Protein AF-A0ABD2M9E2-F1 (afdb_monomer_lite)

Sequence (122 aa):
MEPNKNEKRKGFAAEAQKLDEDIDRFIEALAERGKDGRSSNSERNFDFEKWCEEIDKHPAFARDLKPTEDGQYSVEMQAIQAMKYDEDDPTECANAYKEEGNRHFEKRNYRWAIDAYTKGIN

Organism: NCBI:txid157864

Secondary structure (DSSP, 8-state):
-PPPHHHHHHHHHHHHHHHHHHHHHHHHHHHHHIIIIIS--------HHHHHHHHHTSTTT-SS----TTSPPPHHHHHHHHHHHS---HHHHHHHHHHHHHHHHHTT-HHHHHHHHHHHH-

InterPro domains:
  IPR011990 Tetratricopeptide-like helical domain superfamily [G3DSA:1.25.40.10] (77-122)
  IPR011990 Tetratricopeptide-like helical domain superfamily [SSF48452] (93-121)

Structure (mmCIF, N/CA/C/O backbone):
data_AF-A0ABD2M9E2-F1
#
_entry.id   AF-A0ABD2M9E2-F1
#
loop_
_atom_site.group_PDB
_atom_site.id
_atom_site.type_symbol
_atom_site.label_atom_id
_atom_site.label_alt_id
_atom_site.label_comp_id
_atom_site.label_asym_id
_atom_site.label_en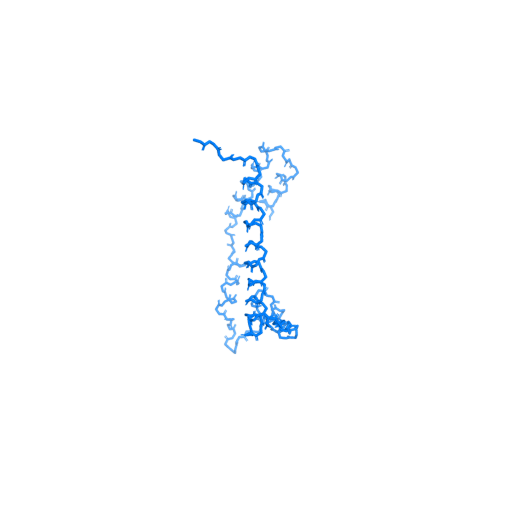tity_id
_atom_site.label_seq_id
_atom_site.pdbx_PDB_ins_code
_atom_site.Cartn_x
_atom_site.Cartn_y
_atom_site.Cartn_z
_atom_site.occupancy
_atom_site.B_iso_or_equiv
_atom_site.auth_seq_id
_atom_site.auth_comp_id
_atom_site.auth_asym_id
_atom_site.auth_atom_id
_atom_site.pdbx_PDB_model_num
ATOM 1 N N . MET A 1 1 ? 29.415 25.532 57.218 1.00 48.78 1 MET A N 1
ATOM 2 C CA . MET A 1 1 ? 29.556 26.914 56.715 1.00 48.78 1 MET A CA 1
ATOM 3 C C . MET A 1 1 ? 28.880 26.942 55.357 1.00 48.78 1 MET A C 1
ATOM 5 O O . MET A 1 1 ? 29.355 26.264 54.457 1.00 48.78 1 MET A O 1
ATOM 9 N N . GLU A 1 2 ? 27.704 27.558 55.248 1.00 61.25 2 GLU A N 1
ATOM 10 C CA . GLU A 1 2 ? 26.973 27.605 53.975 1.00 61.25 2 GLU A CA 1
ATOM 11 C C . GLU A 1 2 ? 27.629 28.616 53.021 1.00 61.25 2 GLU A C 1
ATOM 13 O O . GLU A 1 2 ? 28.003 29.701 53.474 1.00 61.25 2 GLU A O 1
ATOM 18 N N . PRO A 1 3 ? 27.781 28.300 51.722 1.00 64.31 3 PRO A N 1
ATOM 19 C CA . PRO A 1 3 ? 28.420 29.206 50.772 1.00 64.31 3 PRO A CA 1
ATOM 20 C C . PRO A 1 3 ? 27.590 30.481 50.559 1.00 64.31 3 PRO A C 1
ATOM 22 O O . PRO A 1 3 ? 26.360 30.436 50.413 1.00 64.31 3 PRO A O 1
ATOM 25 N N . ASN A 1 4 ? 28.281 31.625 50.523 1.00 73.25 4 ASN A N 1
ATOM 26 C CA . ASN A 1 4 ? 27.701 32.964 50.430 1.00 73.25 4 ASN A CA 1
ATOM 27 C C . ASN A 1 4 ? 26.958 33.135 49.088 1.00 73.25 4 ASN A C 1
ATOM 29 O O . ASN A 1 4 ? 27.404 32.656 48.045 1.00 73.25 4 ASN A O 1
ATOM 33 N N . LYS A 1 5 ? 25.828 33.860 49.076 1.00 68.19 5 LYS A N 1
ATOM 34 C CA . LYS A 1 5 ? 25.040 34.152 47.860 1.00 68.19 5 LYS A CA 1
ATOM 35 C C . LYS A 1 5 ? 25.893 34.708 46.705 1.00 68.19 5 LYS A C 1
ATOM 37 O O . LYS A 1 5 ? 25.573 34.451 45.549 1.00 68.19 5 LYS A O 1
ATOM 42 N N . ASN A 1 6 ? 26.970 35.438 47.002 1.00 67.12 6 ASN A N 1
ATOM 43 C CA . ASN A 1 6 ? 27.904 35.957 45.998 1.00 67.12 6 ASN A CA 1
ATOM 44 C C . ASN A 1 6 ? 28.759 34.844 45.350 1.00 67.12 6 ASN A C 1
ATOM 46 O O . ASN A 1 6 ? 28.947 34.837 44.138 1.00 67.12 6 ASN A O 1
ATOM 50 N N . GLU A 1 7 ? 29.207 33.856 46.128 1.00 66.56 7 GLU A N 1
ATOM 51 C CA . GLU A 1 7 ? 29.973 32.704 45.624 1.00 66.56 7 GLU A CA 1
ATOM 52 C C . GLU A 1 7 ? 29.117 31.815 44.722 1.00 66.56 7 GLU A C 1
ATOM 54 O O . GLU A 1 7 ? 29.580 31.394 43.666 1.00 66.56 7 GLU A O 1
ATOM 59 N N . LYS A 1 8 ? 27.835 31.619 45.068 1.00 67.81 8 LYS A N 1
ATOM 60 C CA . LYS A 1 8 ? 26.892 30.889 44.207 1.00 67.81 8 LYS A CA 1
ATOM 61 C C . LYS A 1 8 ? 26.723 31.574 42.848 1.00 67.81 8 LYS A C 1
ATOM 63 O O . LYS A 1 8 ? 26.809 30.909 41.825 1.00 67.81 8 LYS A O 1
ATOM 68 N N . ARG A 1 9 ? 26.538 32.903 42.817 1.00 66.56 9 ARG A N 1
ATOM 69 C CA . ARG A 1 9 ? 26.406 33.676 41.561 1.00 66.56 9 ARG A CA 1
ATOM 70 C C . ARG A 1 9 ? 27.663 33.606 40.695 1.00 66.56 9 ARG A C 1
ATOM 72 O O . ARG A 1 9 ? 27.544 33.503 39.481 1.00 66.56 9 ARG A O 1
ATOM 79 N N . LYS A 1 10 ? 28.847 33.636 41.315 1.00 68.69 10 LYS A N 1
ATOM 80 C CA . LYS A 1 10 ? 30.125 33.454 40.613 1.00 68.69 10 LYS A CA 1
ATOM 81 C C . LYS A 1 10 ? 30.272 32.040 40.045 1.00 68.69 10 LYS A C 1
ATOM 83 O O . LYS A 1 10 ? 30.724 31.908 38.917 1.00 68.69 10 LYS A O 1
ATOM 88 N N . GLY A 1 11 ? 29.835 31.018 40.784 1.00 75.50 11 GLY A N 1
ATOM 89 C CA . GLY A 1 11 ? 29.787 29.636 40.299 1.00 75.50 11 GLY A CA 1
ATOM 90 C C . GLY A 1 11 ? 28.886 29.477 39.073 1.00 75.50 11 GLY A C 1
ATOM 91 O O . GLY A 1 11 ? 29.334 28.963 38.058 1.00 75.50 11 GLY A O 1
ATOM 92 N N . PHE A 1 12 ? 27.661 30.013 39.120 1.00 74.88 12 PHE A N 1
ATOM 93 C CA . PHE A 1 12 ? 26.747 29.986 37.968 1.00 74.88 12 PHE A CA 1
ATOM 94 C C . PHE A 1 12 ? 27.303 30.718 36.740 1.00 74.88 12 PHE A C 1
ATOM 96 O O . PHE A 1 12 ? 27.126 30.247 35.623 1.00 74.88 12 PHE A O 1
ATOM 103 N N . ALA A 1 13 ? 27.976 31.856 36.933 1.00 80.06 13 ALA A N 1
ATOM 104 C CA . ALA A 1 13 ? 28.584 32.595 35.829 1.00 80.06 13 ALA A CA 1
ATOM 105 C C . ALA A 1 13 ? 29.750 31.825 35.184 1.00 80.06 13 ALA A C 1
ATOM 107 O O . ALA A 1 13 ? 29.874 31.828 33.965 1.00 80.06 13 ALA A O 1
ATOM 108 N N . ALA A 1 14 ? 30.570 31.142 35.987 1.00 83.12 14 ALA A N 1
ATOM 109 C CA . ALA A 1 14 ? 31.659 30.308 35.482 1.00 83.12 14 ALA A CA 1
ATOM 110 C C . ALA A 1 14 ? 31.141 29.067 34.731 1.00 83.12 14 ALA A C 1
ATOM 112 O O . ALA A 1 14 ? 31.687 28.699 33.696 1.00 83.12 14 ALA A O 1
ATOM 113 N N . GLU A 1 15 ? 30.063 28.448 35.221 1.00 83.81 15 GLU A N 1
ATOM 114 C CA . GLU A 1 15 ? 29.404 27.323 34.545 1.00 83.81 15 GLU A CA 1
ATOM 115 C C . GLU A 1 15 ? 28.813 27.747 33.190 1.00 83.81 15 GLU A C 1
ATOM 117 O O . GLU A 1 15 ? 28.951 27.030 32.205 1.00 83.81 15 GLU A O 1
ATOM 122 N N . ALA A 1 16 ? 28.200 28.936 33.127 1.00 87.81 16 ALA A N 1
ATOM 123 C CA . ALA A 1 16 ? 27.659 29.489 31.888 1.00 87.81 16 ALA A CA 1
ATOM 124 C C . ALA A 1 16 ? 28.760 29.774 30.855 1.00 87.81 16 ALA A C 1
ATOM 126 O O . ALA A 1 16 ? 28.610 29.404 29.700 1.00 87.81 16 ALA A O 1
ATOM 127 N N . GLN A 1 17 ? 29.892 30.346 31.282 1.00 89.94 17 GLN A N 1
ATOM 128 C CA . GLN A 1 17 ? 31.039 30.580 30.396 1.00 89.94 17 GLN A CA 1
ATOM 129 C C . GLN A 1 17 ? 31.598 29.277 29.823 1.00 89.94 17 GLN A C 1
ATOM 131 O O . GLN A 1 17 ? 31.860 29.187 28.629 1.00 89.94 17 GLN A O 1
ATOM 136 N N . LYS A 1 18 ? 31.722 28.245 30.662 1.00 92.19 18 LYS A N 1
ATOM 137 C CA . LYS A 1 18 ? 32.150 26.922 30.205 1.00 92.19 18 LYS A CA 1
ATOM 138 C C . LYS A 1 18 ? 31.167 26.326 29.191 1.00 92.19 18 LYS A C 1
ATOM 140 O O . LYS A 1 18 ? 31.593 25.703 28.226 1.00 92.19 18 LYS A O 1
ATOM 145 N N . LEU A 1 19 ? 29.865 26.510 29.411 1.00 91.62 19 LEU A N 1
ATOM 146 C CA . LEU A 1 19 ? 28.838 26.031 28.491 1.00 91.62 19 LEU A CA 1
ATOM 147 C C . LEU A 1 19 ? 28.914 26.742 27.134 1.00 91.62 19 LEU A C 1
ATOM 149 O O . LEU A 1 19 ? 28.811 26.072 26.111 1.00 91.62 19 LEU A O 1
ATOM 153 N N . ASP A 1 20 ? 29.127 28.058 27.126 1.00 93.25 20 ASP A N 1
ATOM 154 C CA . ASP A 1 20 ? 29.301 28.827 25.890 1.00 93.25 20 ASP A CA 1
ATOM 155 C C . ASP A 1 20 ? 30.526 28.319 25.100 1.00 93.25 20 ASP A C 1
ATOM 157 O O . ASP A 1 20 ? 30.412 28.015 23.913 1.00 93.25 20 ASP A O 1
ATOM 161 N N . GLU A 1 21 ? 31.664 28.101 25.771 1.00 94.44 21 GLU A N 1
ATOM 162 C CA . GLU A 1 21 ? 32.883 27.553 25.151 1.00 94.44 21 GLU A CA 1
ATOM 163 C C . GLU A 1 21 ? 32.695 26.129 24.593 1.00 94.44 21 GLU A C 1
ATOM 165 O O . GLU A 1 21 ? 33.231 25.787 23.532 1.00 94.44 21 GLU A O 1
ATOM 170 N N . ASP A 1 22 ? 31.945 25.277 25.298 1.00 94.62 22 ASP A N 1
ATOM 171 C CA . ASP A 1 22 ? 31.643 23.914 24.852 1.00 94.62 22 ASP A CA 1
ATOM 172 C C . ASP A 1 22 ? 30.687 23.913 23.642 1.00 94.62 22 ASP A C 1
ATOM 174 O O . ASP A 1 22 ? 30.827 23.075 22.744 1.00 94.62 22 ASP A O 1
ATOM 178 N N . ILE A 1 23 ? 29.745 24.863 23.582 1.00 93.31 23 ILE A N 1
ATOM 179 C CA . ILE A 1 23 ? 28.828 25.035 22.447 1.00 93.31 23 ILE A CA 1
ATOM 180 C C . ILE A 1 23 ? 29.587 25.505 21.205 1.00 93.31 23 ILE A C 1
ATOM 182 O O . ILE A 1 23 ? 29.410 24.911 20.139 1.00 93.31 23 ILE A O 1
ATOM 186 N N . ASP A 1 24 ? 30.456 26.508 21.330 1.00 94.12 24 ASP A N 1
ATOM 187 C CA . ASP A 1 24 ? 31.241 27.019 20.200 1.00 94.12 24 ASP A CA 1
ATOM 188 C C . ASP A 1 24 ? 32.125 25.915 19.602 1.00 94.12 24 ASP A C 1
ATOM 190 O O . ASP A 1 24 ? 32.098 25.665 18.393 1.00 94.12 24 ASP A O 1
ATOM 194 N N . ARG A 1 25 ? 32.803 25.144 20.461 1.00 94.06 25 ARG A N 1
ATOM 195 C CA . ARG A 1 25 ? 33.610 23.988 20.046 1.00 94.06 25 ARG A CA 1
ATOM 196 C C . ARG A 1 25 ? 32.784 22.921 19.324 1.00 94.06 25 ARG A C 1
ATOM 198 O O . ARG A 1 25 ? 33.257 22.300 18.371 1.00 94.06 25 ARG A O 1
ATOM 205 N N . PHE A 1 26 ? 31.555 22.676 19.776 1.00 91.38 26 PHE A N 1
ATOM 206 C CA . PHE A 1 26 ? 30.655 21.717 19.140 1.00 91.38 26 PHE A CA 1
ATOM 207 C C . PHE A 1 26 ? 30.187 22.193 17.757 1.00 91.38 26 PHE A C 1
ATOM 209 O O . PHE A 1 26 ? 30.131 21.393 16.820 1.00 91.38 26 PHE A O 1
ATOM 216 N N . ILE A 1 27 ? 29.887 23.486 17.610 1.00 87.38 27 ILE A N 1
ATOM 217 C CA . ILE A 1 27 ? 29.489 24.090 16.332 1.00 87.38 27 ILE A CA 1
ATOM 218 C C . ILE A 1 27 ? 30.642 24.026 15.323 1.00 87.38 27 ILE A C 1
ATOM 220 O O . ILE A 1 27 ? 30.421 23.641 14.173 1.00 87.38 27 ILE A O 1
ATOM 224 N N . GLU A 1 28 ? 31.870 24.328 15.746 1.00 90.06 28 GLU A N 1
ATOM 225 C CA . GLU A 1 28 ? 33.062 24.212 14.899 1.00 90.06 28 GLU A CA 1
ATOM 226 C C . GLU A 1 28 ? 33.288 22.765 14.436 1.00 90.06 28 GLU A C 1
ATOM 228 O O . GLU A 1 28 ? 33.434 22.519 13.237 1.00 90.06 28 GLU A O 1
ATOM 233 N N . ALA A 1 29 ? 33.191 21.791 15.347 1.00 86.38 29 ALA A N 1
ATOM 234 C CA . ALA A 1 29 ? 33.313 20.371 15.015 1.00 86.38 29 ALA A CA 1
ATOM 235 C C . ALA A 1 29 ? 32.212 19.883 14.049 1.00 86.38 29 ALA A C 1
ATOM 237 O O . ALA A 1 29 ? 32.464 19.049 13.174 1.00 86.38 29 ALA A O 1
ATOM 238 N N . LEU A 1 30 ? 30.983 20.401 14.169 1.00 80.88 30 LEU A N 1
ATOM 239 C CA . LEU A 1 30 ? 29.904 20.124 13.217 1.00 80.88 30 LEU A CA 1
ATOM 240 C C . LEU A 1 30 ? 30.179 20.733 11.839 1.00 80.88 30 LEU A C 1
ATOM 242 O O . LEU A 1 30 ? 29.920 20.079 10.827 1.00 80.88 30 LEU A O 1
ATOM 246 N N . ALA A 1 31 ? 30.706 21.957 11.791 1.00 78.69 31 ALA A N 1
ATOM 247 C CA . ALA A 1 31 ? 31.060 22.624 10.545 1.00 78.69 31 ALA A CA 1
ATOM 248 C C . ALA A 1 31 ? 32.222 21.913 9.830 1.00 78.69 31 ALA A C 1
ATOM 250 O O . ALA A 1 31 ? 32.192 21.780 8.608 1.00 78.69 31 ALA A O 1
ATOM 251 N N . GLU A 1 32 ? 33.212 21.410 10.569 1.00 78.38 32 GLU A N 1
ATOM 252 C CA . GLU A 1 32 ? 34.302 20.584 10.032 1.00 78.38 32 GLU A CA 1
ATOM 253 C C . GLU A 1 32 ? 33.789 19.240 9.509 1.00 78.38 32 GLU A C 1
ATOM 255 O O . GLU A 1 32 ? 33.998 18.921 8.341 1.00 78.38 32 GLU A O 1
ATOM 260 N N . ARG A 1 33 ? 32.975 18.521 10.293 1.00 68.81 33 ARG A N 1
ATOM 261 C CA . ARG A 1 33 ? 32.327 17.272 9.851 1.00 68.81 33 ARG A CA 1
ATOM 262 C C . ARG A 1 33 ? 31.413 17.472 8.637 1.00 68.81 33 ARG A C 1
ATOM 264 O O . ARG A 1 33 ? 31.160 16.540 7.869 1.00 68.81 33 ARG A O 1
ATOM 271 N N . GLY A 1 34 ? 30.890 18.685 8.468 1.00 61.97 34 GLY A N 1
ATOM 272 C CA . GLY A 1 34 ? 30.121 19.076 7.299 1.00 61.97 34 GLY A CA 1
ATOM 273 C C . GLY A 1 34 ? 30.958 19.244 6.028 1.00 61.97 34 GLY A C 1
ATOM 274 O O . GLY A 1 34 ? 30.430 19.004 4.941 1.00 61.97 34 GLY A O 1
ATOM 275 N N . LYS A 1 35 ? 32.251 19.578 6.160 1.00 60.12 35 LYS A N 1
ATOM 276 C CA . LYS A 1 35 ? 33.226 19.690 5.059 1.00 60.12 35 LYS A CA 1
ATOM 277 C C . LYS A 1 35 ? 33.759 18.329 4.604 1.00 60.12 35 LYS A C 1
ATOM 279 O O . LYS A 1 35 ? 34.067 18.179 3.426 1.00 60.12 35 LYS A O 1
ATOM 284 N N . ASP A 1 36 ? 33.760 17.323 5.480 1.00 53.66 36 ASP A N 1
ATOM 285 C CA . ASP A 1 36 ? 34.196 15.940 5.195 1.00 53.66 36 ASP A CA 1
ATOM 286 C C . ASP A 1 36 ? 33.208 15.137 4.315 1.00 53.66 36 ASP A C 1
ATOM 288 O O . ASP A 1 36 ? 33.177 13.905 4.331 1.00 53.66 36 ASP A O 1
ATOM 292 N N . GLY A 1 37 ? 32.341 15.817 3.562 1.00 52.25 37 GLY A N 1
ATOM 293 C CA . GLY A 1 37 ? 31.452 15.193 2.581 1.00 52.25 37 GLY A CA 1
ATOM 294 C C . GLY A 1 37 ? 30.198 14.520 3.149 1.00 52.25 37 GLY A C 1
ATOM 295 O O . GLY A 1 37 ? 29.434 13.928 2.392 1.00 52.25 37 GLY A O 1
ATOM 296 N N . ARG A 1 38 ? 29.933 14.604 4.465 1.00 50.97 38 ARG A N 1
ATOM 297 C CA . ARG A 1 38 ? 28.690 14.065 5.066 1.00 50.97 38 ARG A CA 1
ATOM 298 C C . ARG A 1 38 ? 27.569 15.089 5.235 1.00 50.97 38 ARG A C 1
ATOM 300 O O . ARG A 1 38 ? 26.413 14.681 5.296 1.00 50.97 38 ARG A O 1
ATOM 307 N N . SER A 1 39 ? 27.894 16.386 5.272 1.00 50.56 39 SER A N 1
ATOM 308 C CA . SER A 1 39 ? 26.912 17.475 5.109 1.00 50.56 39 SER A CA 1
ATOM 309 C C . SER A 1 39 ? 26.984 18.138 3.729 1.00 50.56 39 SER A C 1
ATOM 311 O O . SER A 1 39 ? 26.276 19.109 3.484 1.00 50.56 39 SER A O 1
ATOM 313 N N . SER A 1 40 ? 27.759 17.582 2.796 1.00 46.38 40 SER A N 1
ATOM 314 C CA . SER A 1 40 ? 27.434 17.641 1.370 1.00 46.38 40 SER A CA 1
ATOM 315 C C . SER A 1 40 ? 26.632 16.388 1.004 1.00 46.38 40 SER A C 1
ATOM 317 O O . SER A 1 40 ? 27.003 15.570 0.173 1.00 46.38 40 SER A O 1
ATOM 319 N N . ASN A 1 41 ? 25.508 16.208 1.684 1.00 46.97 41 ASN A N 1
ATOM 320 C CA . ASN A 1 41 ? 24.337 15.755 0.958 1.00 46.97 41 ASN A CA 1
ATOM 321 C C . ASN A 1 41 ? 23.723 17.042 0.366 1.00 46.97 41 ASN A C 1
ATOM 323 O O . ASN A 1 41 ? 22.587 17.379 0.669 1.00 46.97 41 ASN A O 1
ATOM 327 N N . SER A 1 42 ? 24.510 17.915 -0.299 1.00 50.53 42 SER A N 1
ATOM 328 C CA . SER A 1 42 ? 24.385 18.062 -1.761 1.00 50.53 42 SER A CA 1
ATOM 329 C C . SER A 1 42 ? 23.452 16.986 -2.252 1.00 50.53 42 SER A C 1
ATOM 331 O O . SER A 1 42 ? 23.851 15.823 -2.316 1.00 50.53 42 SER A O 1
ATOM 333 N N . GLU A 1 43 ? 22.187 17.389 -2.324 1.00 55.94 43 GLU A N 1
ATOM 334 C CA . GLU A 1 43 ? 21.094 16.725 -2.997 1.00 55.94 43 GLU A CA 1
ATOM 335 C C . GLU A 1 43 ? 21.583 15.435 -3.642 1.00 55.94 43 GLU A C 1
ATOM 337 O O . GLU A 1 43 ? 22.377 15.459 -4.583 1.00 55.94 43 GLU A O 1
ATOM 342 N N . ARG A 1 44 ? 21.128 14.277 -3.148 1.00 57.94 44 ARG A N 1
ATOM 343 C CA . ARG A 1 44 ? 20.927 13.166 -4.078 1.00 57.94 44 ARG A CA 1
ATOM 344 C C . ARG A 1 44 ? 20.096 13.792 -5.185 1.00 57.94 44 ARG A C 1
ATOM 346 O O . ARG A 1 44 ? 18.905 13.982 -4.954 1.00 57.94 44 ARG A O 1
ATOM 353 N N . ASN A 1 45 ? 20.758 14.267 -6.246 1.00 65.50 45 ASN A N 1
ATOM 354 C CA . ASN A 1 45 ? 20.146 15.062 -7.293 1.00 65.50 45 ASN A CA 1
ATOM 355 C C . ASN A 1 45 ? 18.977 14.209 -7.720 1.00 65.50 45 ASN A C 1
ATOM 357 O O . ASN A 1 45 ? 19.185 13.079 -8.169 1.00 65.50 45 ASN A O 1
ATOM 361 N N . PHE A 1 46 ? 17.774 14.662 -7.379 1.00 76.81 46 PHE A N 1
ATOM 362 C CA . PHE A 1 46 ? 16.597 13.870 -7.630 1.00 76.81 46 PHE A CA 1
ATOM 363 C C . PHE A 1 46 ? 16.419 13.919 -9.134 1.00 76.81 46 PHE A C 1
ATOM 365 O O . PHE A 1 46 ? 15.920 14.892 -9.696 1.00 76.81 46 PHE A O 1
ATOM 372 N N . ASP A 1 47 ? 16.972 12.902 -9.772 1.00 84.38 47 ASP A N 1
ATOM 373 C CA . ASP A 1 47 ? 16.928 12.732 -11.199 1.00 84.38 47 ASP A CA 1
ATOM 374 C C . ASP A 1 47 ? 15.525 12.242 -11.528 1.00 84.38 47 ASP A C 1
ATOM 376 O O . ASP A 1 47 ? 15.195 11.064 -11.381 1.00 84.38 47 ASP A O 1
ATOM 380 N N . PHE A 1 48 ? 14.674 13.204 -11.876 1.00 85.56 48 PHE A N 1
ATOM 381 C CA . PHE A 1 48 ? 13.282 12.944 -12.199 1.00 85.56 48 PHE A CA 1
ATOM 382 C C . PHE A 1 48 ? 13.156 11.994 -13.391 1.00 85.56 48 PHE A C 1
ATOM 384 O O . PHE A 1 48 ? 12.266 11.150 -13.391 1.00 85.56 48 PHE A O 1
ATOM 391 N N . GLU A 1 49 ? 14.058 12.093 -14.370 1.00 87.62 49 GLU A N 1
ATOM 392 C CA . GLU A 1 49 ? 14.047 11.237 -15.555 1.00 87.62 49 GLU A CA 1
ATOM 393 C C . GLU A 1 49 ? 14.340 9.789 -15.160 1.00 87.62 49 GLU A C 1
ATOM 395 O O . GLU A 1 49 ? 13.536 8.896 -15.433 1.00 87.62 49 GLU A O 1
ATOM 400 N N . LYS A 1 50 ? 15.402 9.570 -14.377 1.00 86.06 50 LYS A N 1
ATOM 401 C CA . LYS A 1 50 ? 15.718 8.245 -13.832 1.00 86.06 50 LYS A CA 1
ATOM 402 C C . LYS A 1 50 ? 14.601 7.692 -12.942 1.00 86.06 50 LYS A C 1
ATOM 404 O O . LYS A 1 50 ? 14.288 6.506 -13.014 1.00 86.06 50 LYS A O 1
ATOM 409 N N . TRP A 1 51 ? 13.987 8.530 -12.109 1.00 87.50 51 TRP A N 1
ATOM 410 C CA . TRP A 1 51 ? 12.880 8.112 -11.248 1.00 87.50 51 TRP A CA 1
ATOM 411 C C . TRP A 1 51 ? 11.640 7.708 -12.055 1.00 87.50 51 TRP A C 1
ATOM 413 O O . TRP A 1 51 ? 11.039 6.675 -11.766 1.00 87.50 51 TRP A O 1
ATOM 423 N N . CYS A 1 52 ? 11.274 8.471 -13.089 1.00 86.69 52 CYS A N 1
ATOM 424 C CA . CYS A 1 52 ? 10.182 8.106 -13.990 1.00 86.69 52 CYS A CA 1
ATOM 425 C C . CYS A 1 52 ? 10.458 6.776 -14.697 1.00 86.69 52 CYS A C 1
ATOM 427 O O . CYS A 1 52 ? 9.575 5.923 -14.727 1.00 86.69 52 CYS A O 1
ATOM 429 N N . GLU A 1 53 ? 11.683 6.554 -15.185 1.00 86.44 53 GLU A N 1
ATOM 430 C CA . GLU A 1 53 ? 12.061 5.268 -15.778 1.00 86.44 53 GLU A CA 1
ATOM 431 C C . GLU A 1 53 ? 11.962 4.097 -14.790 1.00 86.44 53 GLU A C 1
ATOM 433 O O . GLU A 1 53 ? 11.552 2.999 -15.172 1.00 86.44 53 GLU A O 1
ATOM 438 N N . GLU A 1 54 ? 12.362 4.297 -13.531 1.00 83.88 54 GLU A N 1
ATOM 439 C CA . GLU A 1 54 ? 12.268 3.277 -12.481 1.00 83.88 54 GLU A CA 1
ATOM 440 C C . GLU A 1 54 ? 10.807 2.959 -12.131 1.00 83.88 54 GLU A C 1
ATOM 442 O O . GLU A 1 54 ? 10.453 1.788 -11.980 1.00 83.88 54 GLU A O 1
ATOM 447 N N . ILE A 1 55 ? 9.947 3.979 -12.055 1.00 86.19 55 ILE A N 1
ATOM 448 C CA . ILE A 1 55 ? 8.512 3.816 -11.795 1.00 86.19 55 ILE A CA 1
ATOM 449 C C . ILE A 1 55 ? 7.805 3.126 -12.962 1.00 86.19 55 ILE A C 1
ATOM 451 O O . ILE A 1 55 ? 7.025 2.204 -12.726 1.00 86.19 55 ILE A O 1
ATOM 455 N N . ASP A 1 56 ? 8.106 3.502 -14.206 1.00 83.19 56 ASP A N 1
ATOM 456 C CA . ASP A 1 56 ? 7.494 2.887 -15.390 1.00 83.19 56 ASP A CA 1
ATOM 457 C C . ASP A 1 56 ? 7.882 1.405 -15.540 1.00 83.19 56 ASP A C 1
ATOM 459 O O . ASP A 1 56 ? 7.102 0.609 -16.065 1.00 83.19 56 ASP A O 1
ATOM 463 N N . LYS A 1 57 ? 9.064 1.005 -15.045 1.00 81.94 57 LYS A N 1
ATOM 464 C CA . LYS A 1 57 ? 9.514 -0.400 -15.003 1.00 81.94 57 LYS A CA 1
ATOM 465 C C . LYS A 1 57 ? 8.950 -1.183 -13.815 1.00 81.94 57 LYS A C 1
ATOM 467 O O . LYS A 1 57 ? 9.069 -2.408 -13.791 1.00 81.94 57 LYS A O 1
ATOM 472 N N . HIS A 1 58 ? 8.371 -0.517 -12.818 1.00 82.56 58 HIS A N 1
ATOM 473 C CA . HIS A 1 58 ? 7.898 -1.183 -11.612 1.00 82.56 58 HIS A CA 1
ATOM 474 C C . HIS A 1 58 ? 6.619 -1.9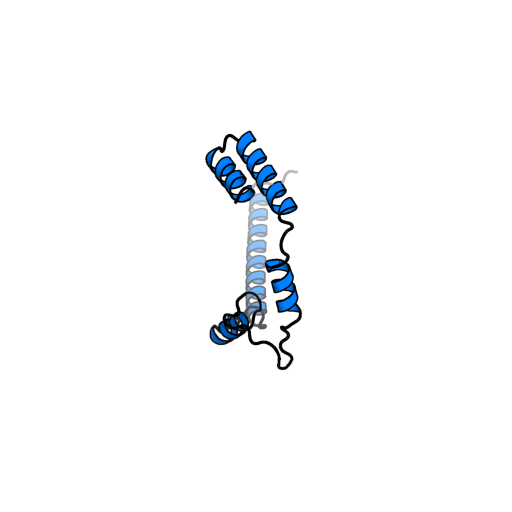96 -11.899 1.00 82.56 58 HIS A C 1
ATOM 476 O O . HIS A 1 58 ? 5.637 -1.426 -12.381 1.00 82.56 58 HIS A O 1
ATOM 482 N N . PRO A 1 59 ? 6.550 -3.292 -11.534 1.00 80.06 59 PRO A N 1
ATOM 483 C CA . PRO A 1 59 ? 5.417 -4.158 -11.876 1.00 80.06 59 PRO A CA 1
ATOM 484 C C . PRO A 1 59 ? 4.035 -3.632 -11.454 1.00 80.06 59 PRO A C 1
ATOM 486 O O . PRO A 1 59 ? 3.053 -3.826 -12.159 1.00 80.06 59 PRO A O 1
ATOM 489 N N . ALA A 1 60 ? 3.954 -2.920 -10.326 1.00 77.81 60 ALA A N 1
ATOM 490 C CA . ALA A 1 60 ? 2.702 -2.340 -9.827 1.00 77.81 60 ALA A CA 1
ATOM 491 C C . ALA A 1 60 ? 2.220 -1.073 -10.572 1.00 77.81 60 ALA A C 1
ATOM 493 O O . ALA A 1 60 ? 1.060 -0.695 -10.415 1.00 77.81 60 ALA A O 1
ATOM 494 N N . PHE A 1 61 ? 3.091 -0.399 -11.334 1.00 82.25 61 PHE A N 1
ATOM 495 C CA . PHE A 1 61 ? 2.809 0.906 -11.960 1.00 82.25 61 PHE A CA 1
ATOM 496 C C . PHE A 1 61 ? 3.033 0.926 -13.481 1.00 82.25 61 PHE A C 1
ATOM 498 O O . PHE A 1 61 ? 2.661 1.902 -14.134 1.00 82.25 61 PHE A O 1
ATOM 505 N N . ALA A 1 62 ? 3.605 -0.141 -14.050 1.00 78.69 62 ALA A N 1
ATOM 506 C CA . ALA A 1 62 ? 3.831 -0.279 -15.481 1.00 78.69 62 ALA A CA 1
ATOM 507 C C . ALA A 1 62 ? 2.517 -0.150 -16.272 1.00 78.69 62 ALA A C 1
ATOM 509 O O . ALA A 1 62 ? 1.531 -0.836 -15.999 1.00 78.69 62 ALA A O 1
ATOM 510 N N . ARG A 1 63 ? 2.514 0.733 -17.277 1.00 75.25 63 ARG A N 1
ATOM 511 C CA . ARG A 1 63 ? 1.347 0.981 -18.143 1.00 75.25 63 ARG A CA 1
ATOM 512 C C . ARG A 1 63 ? 1.134 -0.108 -19.186 1.00 75.25 63 ARG A C 1
ATOM 514 O O . ARG A 1 63 ? -0.007 -0.448 -19.482 1.00 75.25 63 ARG A O 1
ATOM 521 N N . ASP A 1 64 ? 2.234 -0.646 -19.705 1.00 73.56 64 ASP A N 1
ATOM 522 C CA . ASP A 1 64 ? 2.233 -1.676 -20.735 1.00 73.56 64 ASP A CA 1
ATOM 523 C C . ASP A 1 64 ? 2.865 -2.954 -20.191 1.00 73.56 64 ASP A C 1
ATOM 525 O O . ASP A 1 64 ? 4.036 -2.992 -19.806 1.00 73.56 64 ASP A O 1
ATOM 529 N N . LEU A 1 65 ? 2.086 -4.030 -20.201 1.00 69.56 65 LEU A N 1
ATOM 530 C CA . LEU A 1 65 ? 2.548 -5.358 -19.832 1.00 69.56 65 LEU A CA 1
ATOM 531 C C . LEU A 1 65 ? 3.201 -6.000 -21.057 1.00 69.56 65 LEU A C 1
ATOM 533 O O . LEU A 1 65 ? 2.508 -6.508 -21.937 1.00 69.56 65 LEU A O 1
ATOM 537 N N . LYS A 1 66 ? 4.534 -5.973 -21.129 1.00 69.31 66 LYS A N 1
ATOM 538 C CA . LYS A 1 66 ? 5.284 -6.700 -22.161 1.00 69.31 66 LYS A CA 1
ATOM 539 C C . LYS A 1 66 ? 5.607 -8.105 -21.646 1.00 69.31 66 LYS A C 1
ATOM 541 O O . LYS A 1 66 ? 6.434 -8.217 -20.741 1.00 69.31 66 LYS A O 1
ATOM 546 N N . PRO A 1 67 ? 4.956 -9.163 -22.158 1.00 70.00 67 PRO A N 1
ATOM 547 C CA . PRO A 1 67 ? 5.363 -10.521 -21.832 1.00 70.00 67 PRO A CA 1
ATOM 548 C C . PRO A 1 67 ? 6.763 -10.800 -22.397 1.00 70.00 67 PRO A C 1
ATOM 550 O O . PRO A 1 67 ? 7.175 -10.197 -23.392 1.00 70.00 67 PRO A O 1
ATOM 553 N N . THR A 1 68 ? 7.494 -11.709 -21.755 1.00 68.81 68 THR A N 1
ATOM 554 C CA . THR A 1 68 ? 8.754 -12.256 -22.276 1.00 68.81 68 THR A CA 1
ATOM 555 C C . THR A 1 68 ? 8.494 -12.991 -23.600 1.00 68.81 68 THR A C 1
ATOM 557 O O . THR A 1 68 ? 7.346 -13.290 -23.925 1.00 68.81 68 THR A O 1
ATOM 560 N N . GLU A 1 69 ? 9.538 -13.288 -24.381 1.00 68.88 69 GLU A N 1
ATOM 561 C CA . GLU A 1 69 ? 9.433 -14.005 -25.669 1.00 68.88 69 GLU A CA 1
ATOM 562 C C . GLU A 1 69 ? 8.628 -15.320 -25.570 1.00 68.88 69 GLU A C 1
ATOM 564 O O . GLU A 1 69 ? 7.945 -15.695 -26.521 1.00 68.88 69 GLU A O 1
ATOM 569 N N . ASP A 1 70 ? 8.611 -15.948 -24.390 1.00 71.00 70 ASP A N 1
ATOM 570 C CA . ASP A 1 70 ? 7.843 -17.161 -24.074 1.00 71.00 70 ASP A CA 1
ATOM 571 C C . ASP A 1 70 ? 6.371 -16.907 -23.678 1.00 71.00 70 ASP A C 1
ATOM 573 O O . ASP A 1 70 ? 5.652 -17.825 -23.283 1.00 71.00 70 ASP A O 1
ATOM 577 N N . GLY A 1 71 ? 5.903 -15.657 -23.727 1.00 69.75 71 GLY A N 1
ATOM 578 C CA .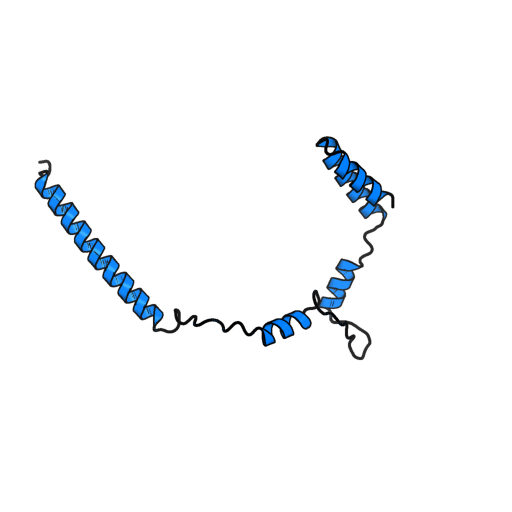 GLY A 1 71 ? 4.545 -15.262 -23.339 1.00 69.75 71 GLY A CA 1
ATOM 579 C C . GLY A 1 71 ? 4.304 -15.176 -21.825 1.00 69.75 71 GLY A C 1
ATOM 580 O O . GLY A 1 71 ? 3.189 -14.865 -21.411 1.00 69.75 71 GLY A O 1
ATOM 581 N N . GLN A 1 72 ? 5.319 -15.435 -20.994 1.00 70.62 72 GLN A N 1
ATOM 582 C CA . GLN A 1 72 ? 5.224 -15.376 -19.530 1.00 70.62 72 GLN A CA 1
ATOM 583 C C . GLN A 1 72 ? 5.687 -14.016 -18.984 1.00 70.62 72 GLN A C 1
ATOM 585 O O . GLN A 1 72 ? 6.576 -13.380 -19.546 1.00 70.62 72 GLN A O 1
ATOM 590 N N . TYR A 1 73 ? 5.081 -13.555 -17.886 1.00 75.06 73 TYR A N 1
ATOM 591 C CA . TYR A 1 73 ? 5.504 -12.336 -17.183 1.00 75.06 73 TYR A CA 1
ATOM 592 C C . TYR A 1 73 ? 6.629 -12.624 -16.176 1.00 75.06 73 TYR A C 1
ATOM 594 O O . TYR A 1 73 ? 6.865 -13.782 -15.835 1.00 75.06 73 TYR A O 1
ATOM 602 N N . SER A 1 74 ? 7.314 -11.593 -15.665 1.00 78.75 74 SER A N 1
ATOM 603 C CA . SER A 1 74 ? 8.301 -11.781 -14.587 1.00 78.75 74 SER A CA 1
ATOM 604 C C . SER A 1 74 ? 7.652 -12.388 -13.334 1.00 78.75 74 SER A C 1
ATOM 606 O O . SER A 1 74 ? 6.444 -12.256 -13.129 1.00 78.75 74 SER A O 1
ATOM 608 N N . VAL A 1 75 ? 8.440 -13.047 -12.481 1.00 82.56 75 VAL A N 1
ATOM 609 C CA . VAL A 1 75 ? 7.933 -13.717 -11.266 1.00 82.56 75 VAL A CA 1
ATOM 610 C C . VAL A 1 75 ? 7.194 -12.735 -10.352 1.00 82.56 75 VAL A C 1
ATOM 612 O O . VAL A 1 75 ? 6.142 -13.059 -9.810 1.00 82.56 75 VAL A O 1
ATOM 615 N N . GLU A 1 76 ? 7.698 -11.509 -10.225 1.00 82.12 76 GLU A N 1
ATOM 616 C CA . GLU A 1 76 ? 7.093 -10.450 -9.414 1.00 82.12 76 GLU A CA 1
ATOM 617 C C . GLU A 1 76 ? 5.736 -10.027 -9.981 1.00 82.12 76 GLU A C 1
ATOM 619 O O . GLU A 1 76 ? 4.777 -9.834 -9.236 1.00 82.12 76 GLU A O 1
ATOM 624 N N . MET A 1 77 ? 5.637 -9.924 -11.309 1.00 78.75 77 MET A N 1
ATOM 625 C CA . MET A 1 77 ? 4.391 -9.592 -11.990 1.00 78.75 77 MET A CA 1
ATOM 626 C C . MET A 1 77 ? 3.367 -10.724 -11.864 1.00 78.75 77 MET A C 1
ATOM 628 O O . MET A 1 77 ? 2.198 -10.454 -11.610 1.00 78.75 77 MET A O 1
ATOM 632 N N . GLN A 1 78 ? 3.798 -11.984 -11.976 1.00 80.94 78 GLN A N 1
ATOM 633 C CA . GLN A 1 78 ? 2.932 -13.145 -11.760 1.00 80.94 78 GLN A CA 1
ATOM 634 C C . GLN A 1 78 ? 2.437 -13.219 -10.313 1.00 80.94 78 GLN A C 1
ATOM 636 O O . GLN A 1 78 ? 1.264 -13.494 -10.093 1.00 80.94 78 GLN A O 1
ATOM 641 N N . ALA A 1 79 ? 3.289 -12.921 -9.329 1.00 83.38 79 ALA A N 1
ATOM 642 C CA . ALA A 1 79 ? 2.885 -12.866 -7.927 1.00 83.38 79 ALA A CA 1
ATOM 643 C C . ALA A 1 79 ? 1.850 -11.758 -7.676 1.00 83.38 79 ALA A C 1
ATOM 645 O O . ALA A 1 79 ? 0.870 -11.975 -6.971 1.00 83.38 79 ALA A O 1
ATOM 646 N N . ILE A 1 80 ? 2.022 -10.580 -8.284 1.00 81.19 80 ILE A N 1
ATOM 647 C CA . ILE A 1 80 ? 1.036 -9.491 -8.197 1.00 81.19 80 ILE A CA 1
ATOM 648 C C . ILE A 1 80 ? -0.255 -9.854 -8.936 1.00 81.19 80 ILE A C 1
ATOM 650 O O . ILE A 1 80 ? -1.340 -9.552 -8.447 1.00 81.19 80 ILE A O 1
ATOM 654 N N . GLN A 1 81 ? -0.161 -10.519 -10.088 1.00 77.12 81 GLN A N 1
ATOM 655 C CA . GLN A 1 81 ? -1.316 -11.022 -10.824 1.00 77.12 81 GLN A CA 1
ATOM 656 C C . GLN A 1 81 ? -2.080 -12.054 -9.990 1.00 77.12 81 GLN A C 1
ATOM 658 O O . GLN A 1 81 ? -3.294 -11.945 -9.882 1.00 77.12 81 GLN A O 1
ATOM 663 N N . ALA A 1 82 ? -1.375 -12.984 -9.350 1.00 80.12 82 ALA A N 1
ATOM 664 C CA . ALA A 1 82 ? -1.958 -13.938 -8.422 1.00 80.12 82 ALA A CA 1
ATOM 665 C C . ALA A 1 82 ? -2.601 -13.227 -7.229 1.00 80.12 82 ALA A C 1
ATOM 667 O O . ALA A 1 82 ? -3.717 -13.549 -6.896 1.00 80.12 82 ALA A O 1
ATOM 668 N N . MET A 1 83 ? -1.999 -12.187 -6.646 1.00 75.19 83 MET A N 1
ATOM 669 C CA . MET A 1 83 ? -2.661 -11.426 -5.572 1.00 75.19 83 MET A CA 1
ATOM 670 C C . MET A 1 83 ? -3.878 -10.612 -6.042 1.00 75.19 83 MET A C 1
ATOM 672 O O . MET A 1 83 ? -4.774 -10.338 -5.253 1.00 75.19 83 MET A O 1
ATOM 676 N N . LYS A 1 84 ? -3.899 -10.153 -7.299 1.00 73.12 84 LYS A N 1
ATOM 677 C CA . LYS A 1 84 ? -4.987 -9.325 -7.851 1.00 73.12 84 LYS A CA 1
ATOM 678 C C . LYS A 1 84 ? -6.158 -10.154 -8.385 1.00 73.12 84 LYS A C 1
ATOM 680 O O . LYS A 1 84 ? -7.279 -9.650 -8.427 1.00 73.12 84 LYS A O 1
ATOM 685 N N . TYR A 1 85 ? -5.862 -11.342 -8.899 1.00 70.12 85 TYR A N 1
ATOM 686 C CA . TYR A 1 85 ? -6.798 -12.233 -9.579 1.00 70.12 85 TYR A CA 1
ATOM 687 C C . TYR A 1 85 ? -6.816 -13.634 -8.969 1.00 70.12 85 TYR A C 1
ATOM 689 O O . TYR A 1 85 ? -7.353 -14.536 -9.608 1.00 70.12 85 TYR A O 1
ATOM 697 N N . ASP A 1 86 ? -6.252 -13.841 -7.773 1.00 71.38 86 ASP A N 1
ATOM 698 C CA . ASP A 1 86 ? -6.787 -14.873 -6.887 1.00 71.38 86 ASP A CA 1
ATOM 699 C C . ASP A 1 86 ? -8.258 -14.507 -6.806 1.00 71.38 86 ASP A C 1
ATOM 701 O O . ASP A 1 86 ? -8.620 -13.432 -6.322 1.00 71.38 86 ASP A O 1
ATOM 705 N N . GLU A 1 87 ? -9.084 -15.305 -7.470 1.00 60.97 87 GLU A N 1
ATOM 706 C CA . GLU A 1 87 ? -10.517 -15.193 -7.349 1.00 60.97 87 GLU A CA 1
ATOM 707 C C . GLU A 1 87 ? -10.783 -15.512 -5.886 1.00 60.97 87 GLU A C 1
ATOM 709 O O . GLU A 1 87 ? -10.832 -16.683 -5.509 1.00 60.97 87 GLU A O 1
ATOM 714 N N . ASP A 1 88 ? -10.842 -14.463 -5.057 1.00 67.62 88 ASP A N 1
ATOM 715 C CA . ASP A 1 88 ? -11.297 -14.571 -3.682 1.00 67.62 88 ASP A CA 1
ATOM 716 C C . ASP A 1 88 ? -12.558 -15.439 -3.740 1.00 67.62 88 ASP A C 1
ATOM 718 O O . ASP A 1 88 ? -13.482 -15.129 -4.506 1.00 67.62 88 ASP A O 1
ATOM 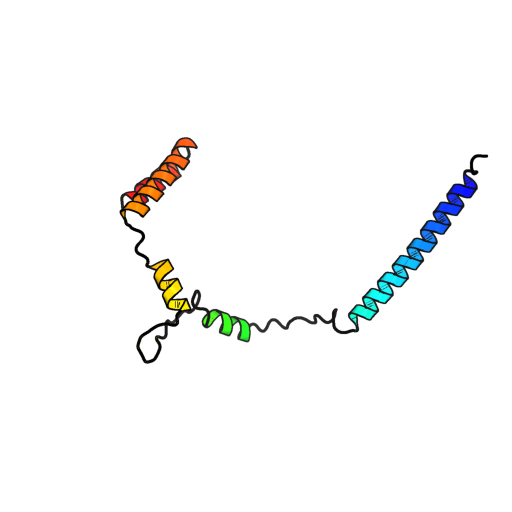722 N N . ASP A 1 89 ? -12.563 -16.566 -3.017 1.00 79.12 89 ASP A N 1
ATOM 723 C CA . ASP A 1 89 ? -13.688 -17.499 -3.050 1.00 79.12 89 ASP A CA 1
ATOM 724 C C . ASP A 1 89 ? -14.967 -16.674 -2.855 1.00 79.12 89 ASP A C 1
ATOM 726 O O . ASP A 1 89 ? -15.084 -15.978 -1.839 1.00 79.12 89 ASP A O 1
ATOM 730 N N . PRO A 1 90 ? -15.930 -16.705 -3.799 1.00 79.75 90 PRO A N 1
ATOM 731 C CA . PRO A 1 90 ? -17.143 -15.900 -3.699 1.00 79.75 90 PRO A CA 1
ATOM 732 C C . PRO A 1 90 ? -17.841 -16.061 -2.342 1.00 79.75 90 PRO A C 1
ATOM 734 O O . PRO A 1 90 ? -18.460 -15.128 -1.824 1.00 79.75 90 PRO A O 1
ATOM 737 N N . THR A 1 91 ? -17.695 -17.238 -1.730 1.00 82.88 91 THR A N 1
ATOM 738 C CA . THR A 1 91 ? -18.185 -17.543 -0.386 1.00 82.88 91 THR A CA 1
ATOM 739 C C . THR A 1 91 ? -17.431 -16.773 0.701 1.00 82.88 91 THR A C 1
ATOM 741 O O . THR A 1 91 ? -18.055 -16.224 1.615 1.00 82.88 91 THR A O 1
ATOM 744 N N . GLU A 1 92 ? -16.102 -16.713 0.626 1.00 83.00 92 GLU A N 1
ATOM 745 C CA . GLU A 1 92 ? -15.257 -15.939 1.538 1.00 83.00 92 GLU A CA 1
ATOM 746 C C . GLU A 1 92 ? -15.493 -14.432 1.378 1.00 83.00 92 GLU A C 1
ATOM 748 O O . GLU A 1 92 ? -15.701 -13.753 2.389 1.00 83.00 92 GLU A O 1
ATOM 753 N N . CYS A 1 93 ? -15.611 -13.918 0.147 1.00 83.56 93 CYS A N 1
ATOM 754 C CA . CYS A 1 93 ? -16.010 -12.528 -0.108 1.00 83.56 93 CYS A CA 1
ATOM 755 C C . CYS A 1 93 ? -17.351 -12.188 0.546 1.00 83.56 93 CYS A C 1
ATOM 757 O O . CYS A 1 93 ? -17.463 -11.207 1.287 1.00 83.56 93 CYS A O 1
ATOM 759 N N . ALA A 1 94 ? -18.380 -13.003 0.294 1.00 87.88 94 ALA A N 1
ATOM 760 C CA . ALA A 1 94 ? -19.715 -12.780 0.838 1.00 87.88 94 ALA A CA 1
ATOM 761 C C . ALA A 1 94 ? -19.709 -12.805 2.376 1.00 87.88 94 ALA A C 1
ATOM 763 O O . ALA A 1 94 ? -20.369 -11.985 3.024 1.00 87.88 94 ALA A O 1
ATOM 764 N N . ASN A 1 95 ? -18.924 -13.704 2.980 1.00 89.50 95 ASN A N 1
ATOM 765 C CA . ASN A 1 95 ? -18.742 -13.753 4.428 1.00 89.50 95 ASN A CA 1
ATOM 766 C C . ASN A 1 95 ? -18.026 -12.508 4.970 1.00 89.50 95 ASN A C 1
ATOM 768 O O . ASN A 1 95 ? -18.492 -11.943 5.962 1.00 89.50 95 ASN A O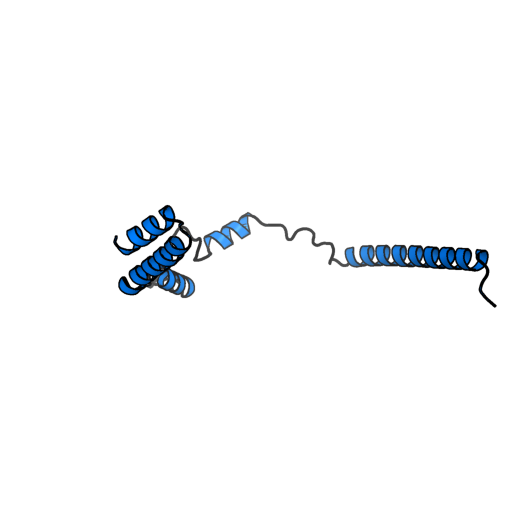 1
ATOM 772 N N . ALA A 1 96 ? -16.973 -12.031 4.304 1.00 90.25 96 ALA A N 1
ATOM 773 C CA . ALA A 1 96 ? -16.256 -10.821 4.697 1.00 90.25 96 ALA A CA 1
ATOM 774 C C . ALA A 1 96 ? -17.159 -9.574 4.645 1.00 90.25 96 ALA A C 1
ATOM 776 O O . ALA A 1 96 ? -17.199 -8.787 5.597 1.00 90.25 96 ALA A O 1
ATOM 777 N N . TYR A 1 97 ? -17.956 -9.421 3.581 1.00 93.06 97 TYR A N 1
ATOM 778 C CA . TYR A 1 97 ? -18.926 -8.328 3.456 1.00 93.06 97 TYR A CA 1
ATOM 779 C C . TYR A 1 97 ? -20.041 -8.400 4.505 1.00 93.06 97 TYR A C 1
ATOM 781 O O . TYR A 1 97 ? -20.434 -7.370 5.060 1.00 93.06 97 TYR A O 1
ATOM 789 N N . LYS A 1 98 ? -20.517 -9.608 4.835 1.00 94.31 98 LYS A N 1
ATOM 790 C CA . LYS A 1 98 ? -21.475 -9.834 5.927 1.00 94.31 98 LYS A CA 1
ATOM 791 C C . LYS A 1 98 ? -20.899 -9.399 7.277 1.00 94.31 98 LYS A C 1
ATOM 793 O O . LYS A 1 98 ? -21.580 -8.721 8.045 1.00 94.31 98 LYS A O 1
ATOM 798 N N . GLU A 1 99 ? -19.656 -9.766 7.575 1.00 95.31 99 GLU A N 1
ATOM 799 C CA . GLU A 1 99 ? -18.994 -9.382 8.825 1.00 95.31 99 GLU A CA 1
ATOM 800 C C . GLU A 1 99 ? -18.757 -7.872 8.926 1.00 95.31 99 GLU A C 1
ATOM 802 O O . GLU A 1 99 ? -18.982 -7.288 9.987 1.00 95.31 99 GLU A O 1
ATOM 807 N N . GLU A 1 100 ? -18.363 -7.216 7.832 1.00 94.75 100 GLU A N 1
ATOM 808 C CA . GLU A 1 100 ? -18.239 -5.754 7.781 1.00 94.75 100 GLU A CA 1
ATOM 809 C C . GLU A 1 100 ? -19.593 -5.061 7.995 1.00 94.75 100 GLU A C 1
ATOM 811 O O . GLU A 1 100 ? -19.710 -4.128 8.795 1.00 94.75 100 GLU A O 1
ATOM 816 N N . GLY A 1 101 ? -20.649 -5.565 7.350 1.00 95.94 101 GLY A N 1
ATOM 817 C CA . GLY A 1 101 ? -22.014 -5.088 7.555 1.00 95.94 101 GLY A CA 1
ATOM 818 C C . GLY A 1 101 ? -22.454 -5.192 9.018 1.00 95.94 101 GLY A C 1
ATOM 819 O O . GLY A 1 101 ? -22.985 -4.221 9.566 1.00 95.94 101 GLY A O 1
ATOM 820 N N . ASN A 1 102 ? -22.159 -6.317 9.681 1.00 95.81 102 ASN A N 1
ATOM 821 C CA . ASN A 1 102 ? -22.457 -6.530 11.101 1.00 95.81 102 ASN A CA 1
ATOM 822 C C . ASN A 1 102 ? -21.723 -5.511 11.989 1.00 95.81 102 ASN A C 1
ATOM 824 O O . ASN A 1 102 ? -22.352 -4.859 12.826 1.00 95.81 102 ASN A O 1
ATOM 828 N N . ARG A 1 103 ? -20.420 -5.291 11.752 1.00 96.88 103 ARG A N 1
ATOM 829 C CA . ARG A 1 103 ? -19.619 -4.296 12.491 1.00 96.88 103 ARG A CA 1
ATOM 830 C C . ARG A 1 103 ? -20.183 -2.883 12.360 1.00 96.88 103 ARG A C 1
ATOM 832 O O . ARG A 1 103 ? -20.197 -2.121 13.331 1.00 96.88 103 ARG A O 1
ATOM 839 N N . HIS A 1 104 ? -20.629 -2.499 11.166 1.00 96.31 104 HIS A N 1
ATOM 840 C CA . HIS A 1 104 ? -21.243 -1.191 10.945 1.00 96.31 104 HIS A CA 1
ATOM 841 C C . HIS A 1 104 ? -22.641 -1.084 11.560 1.00 96.31 104 HIS A C 1
ATOM 843 O O . HIS A 1 104 ? -22.989 -0.024 12.090 1.00 96.31 104 HIS A O 1
ATOM 849 N N . PHE A 1 105 ? -23.415 -2.170 11.539 1.00 95.12 105 PHE A N 1
ATOM 850 C CA . PHE A 1 105 ? -24.748 -2.229 12.129 1.00 95.12 105 PHE A CA 1
ATOM 851 C C . PHE A 1 105 ? -24.709 -2.064 13.654 1.00 95.12 105 PHE A C 1
ATOM 853 O O . PHE A 1 105 ? -25.447 -1.241 14.197 1.00 95.12 105 PHE A O 1
ATOM 860 N N . GLU A 1 106 ? -23.783 -2.743 14.338 1.00 96.44 106 GLU A N 1
ATOM 861 C CA . GLU A 1 106 ? -23.556 -2.589 15.785 1.00 96.44 106 GLU A CA 1
ATOM 862 C C . GLU A 1 106 ? -23.222 -1.140 16.171 1.00 96.44 106 GLU A C 1
ATOM 864 O O . GLU A 1 106 ? -23.686 -0.625 17.190 1.00 96.44 106 GLU A O 1
ATOM 869 N N . LYS A 1 107 ? -22.475 -0.440 15.309 1.00 96.00 107 LYS A N 1
ATOM 870 C CA . LYS A 1 107 ? -22.109 0.976 15.478 1.00 96.00 107 LYS A CA 1
ATOM 871 C C . LYS A 1 107 ? -23.209 1.955 15.043 1.00 96.00 107 LYS A C 1
ATOM 873 O O . LYS A 1 107 ? -22.976 3.160 15.072 1.00 96.00 107 LYS A O 1
ATOM 878 N N . ARG A 1 108 ? -24.395 1.469 14.646 1.00 95.12 108 ARG A N 1
ATOM 879 C CA . ARG A 1 108 ? -25.530 2.256 14.109 1.00 95.12 108 ARG A CA 1
ATOM 880 C C . ARG A 1 108 ? -25.206 3.035 12.826 1.00 95.12 108 ARG A C 1
ATOM 882 O O . ARG A 1 108 ? -25.929 3.959 12.455 1.00 95.12 108 ARG A O 1
ATOM 889 N N . ASN A 1 109 ? -24.153 2.644 12.112 1.00 96.44 109 ASN A N 1
ATOM 890 C CA . ASN A 1 109 ? -23.756 3.248 10.844 1.00 96.44 109 ASN A CA 1
ATOM 891 C C . ASN A 1 109 ? -24.488 2.571 9.678 1.00 96.44 109 ASN A C 1
ATOM 893 O O . ASN A 1 109 ? -23.892 1.872 8.859 1.00 96.44 109 ASN A O 1
ATOM 897 N N . TYR A 1 110 ? -25.805 2.775 9.605 1.00 95.31 110 TYR A N 1
ATOM 898 C CA . TYR A 1 110 ? -26.676 2.010 8.706 1.00 95.31 110 TYR A CA 1
ATOM 899 C C . TYR A 1 110 ? -26.359 2.193 7.219 1.00 95.31 110 TYR A C 1
ATOM 901 O O . TYR A 1 110 ? -26.494 1.241 6.462 1.00 95.31 110 TYR A O 1
ATOM 909 N N . ARG A 1 111 ? -25.902 3.381 6.796 1.00 96.56 111 ARG A N 1
ATOM 910 C CA . ARG A 1 111 ? -25.515 3.629 5.395 1.00 96.56 111 ARG A CA 1
ATOM 911 C C . ARG A 1 111 ? -24.408 2.666 4.955 1.00 96.56 111 ARG A C 1
ATOM 913 O O . ARG A 1 111 ? -24.563 1.978 3.958 1.00 96.56 111 ARG A O 1
ATOM 920 N N . TRP A 1 112 ? -23.337 2.579 5.742 1.00 94.94 112 TRP A N 1
ATOM 921 C CA . TRP A 1 112 ? -22.201 1.707 5.439 1.00 94.94 112 TRP A CA 1
ATOM 922 C C . TRP A 1 112 ? -22.537 0.227 5.603 1.00 94.94 112 TRP A C 1
ATOM 924 O O . TRP A 1 112 ? -22.048 -0.589 4.831 1.00 94.94 112 TRP A O 1
ATOM 934 N N . ALA A 1 113 ? -23.419 -0.120 6.546 1.00 95.94 113 ALA A N 1
ATOM 935 C CA . ALA A 1 113 ? -23.914 -1.488 6.670 1.00 95.94 113 ALA A CA 1
ATOM 936 C C . ALA A 1 113 ? -24.685 -1.931 5.412 1.00 95.94 113 ALA A C 1
ATOM 938 O O . ALA A 1 113 ? -24.431 -3.011 4.890 1.00 95.94 113 ALA A O 1
ATOM 939 N N . ILE A 1 114 ? -25.582 -1.083 4.893 1.00 94.75 114 ILE A N 1
ATOM 940 C CA . ILE A 1 114 ? -26.330 -1.352 3.654 1.00 94.75 114 ILE A CA 1
ATOM 941 C C . ILE A 1 114 ? -25.371 -1.513 2.471 1.00 94.75 114 ILE A C 1
ATOM 943 O O . ILE A 1 114 ? -25.508 -2.474 1.715 1.00 94.75 114 ILE A O 1
ATOM 947 N N . ASP A 1 115 ? -24.387 -0.622 2.334 1.00 95.69 115 ASP A N 1
ATOM 948 C CA . ASP A 1 115 ? -23.397 -0.704 1.256 1.00 95.69 115 ASP A CA 1
ATOM 949 C C . ASP A 1 115 ? -22.584 -2.008 1.332 1.00 95.69 115 ASP A C 1
ATOM 951 O O . ASP A 1 115 ? -22.347 -2.641 0.306 1.00 95.69 115 ASP A O 1
ATOM 955 N N . ALA A 1 116 ? -22.187 -2.438 2.535 1.00 93.38 116 ALA A N 1
ATOM 956 C CA . ALA A 1 116 ? -21.457 -3.687 2.741 1.00 93.38 116 ALA A CA 1
ATOM 957 C C . ALA A 1 116 ? -22.307 -4.917 2.381 1.00 93.38 116 ALA A C 1
ATOM 959 O O . ALA A 1 116 ? -21.865 -5.744 1.590 1.00 93.38 116 ALA A O 1
ATOM 960 N N . TYR A 1 117 ? -23.549 -5.013 2.870 1.00 94.25 117 TYR A N 1
ATOM 961 C CA . TYR A 1 117 ? -24.431 -6.133 2.519 1.00 94.25 117 TYR A CA 1
ATOM 962 C C . TYR A 1 117 ? -24.767 -6.172 1.029 1.00 94.25 117 TYR A C 1
ATOM 964 O O . TYR A 1 117 ? -24.799 -7.245 0.439 1.00 94.25 117 TYR A O 1
ATOM 972 N N . THR A 1 118 ? -24.975 -5.011 0.405 1.00 94.12 118 THR A N 1
ATOM 973 C CA . THR A 1 118 ? -25.274 -4.927 -1.032 1.00 94.12 118 THR A CA 1
ATOM 974 C C . THR A 1 118 ? -24.105 -5.446 -1.874 1.00 94.12 118 THR A C 1
ATOM 976 O O . THR A 1 118 ? -24.333 -6.134 -2.863 1.00 94.12 118 THR A O 1
ATOM 979 N N . LYS A 1 119 ? -22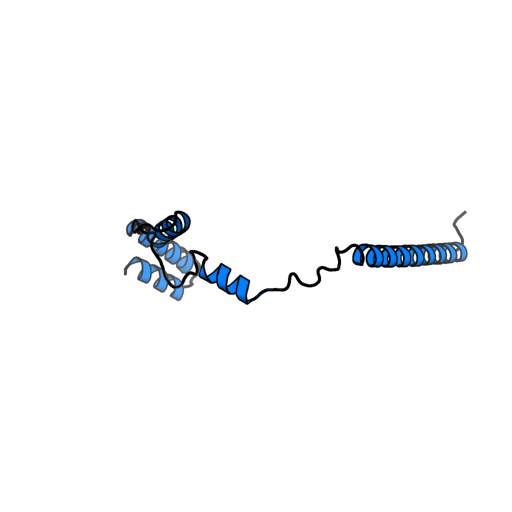.859 -5.174 -1.462 1.00 89.88 119 LYS A N 1
ATOM 980 C CA . LYS A 1 119 ? -21.647 -5.706 -2.112 1.00 89.88 119 LYS A CA 1
ATOM 981 C C . LYS A 1 119 ? -21.442 -7.206 -1.912 1.00 89.88 119 LYS A C 1
ATOM 983 O O . LYS A 1 119 ? -20.784 -7.816 -2.731 1.00 89.88 119 LYS A O 1
ATOM 988 N N . GLY A 1 120 ? -21.967 -7.784 -0.832 1.00 87.56 120 GLY A N 1
ATOM 989 C CA . GLY A 1 120 ? -21.905 -9.231 -0.607 1.00 87.56 120 GLY A CA 1
ATOM 990 C C . GLY A 1 120 ? -22.997 -10.026 -1.329 1.00 87.56 120 GLY A C 1
ATOM 991 O O . GLY A 1 120 ? -22.939 -11.250 -1.333 1.00 87.56 120 GLY A O 1
ATOM 992 N N . ILE A 1 121 ? -24.011 -9.347 -1.876 1.00 88.50 121 ILE A N 1
ATOM 993 C CA . ILE A 1 121 ? -25.137 -9.962 -2.598 1.00 88.50 121 ILE A CA 1
ATOM 994 C C . ILE A 1 121 ? -24.944 -9.885 -4.118 1.00 88.50 121 ILE A C 1
ATOM 996 O O . ILE A 1 121 ? -25.372 -10.802 -4.819 1.00 88.50 121 ILE A O 1
ATOM 1000 N N . ASN A 1 122 ? -24.370 -8.782 -4.607 1.00 68.88 122 ASN A N 1
ATOM 1001 C CA . ASN A 1 122 ? -24.081 -8.548 -6.026 1.00 68.88 122 ASN A CA 1
ATOM 1002 C C . ASN A 1 122 ? -22.717 -9.108 -6.417 1.00 68.88 122 ASN A C 1
ATOM 1004 O O . ASN A 1 122 ? -22.615 -9.580 -7.568 1.00 68.88 122 ASN A O 1
#

Foldseek 3Di:
DDDDPVVVVVVVVVVVVVVVVVVVVVVVVVVVVCVVCPVPVVDPPPPVVVVVVVQCPDLVRPPDQDADPVRHGDPVNVVVVCVVPVVCPLVNQLVVLCVQLVVCVVVVVNVSSVVSNVRNVD

pLDDT: mean 79.84, std 13.08, range [46.38, 96.88]

Radius of gyration: 32.82 Å; chains: 1; bounding box: 61×54×82 Å